Protein AF-A0A356TE02-F1 (afdb_monomer_lite)

pLDDT: mean 71.8, std 15.41, range [43.72, 88.75]

Radius of gyration: 22.35 Å; chains: 1; bounding box: 66×37×30 Å

Foldseek 3Di:
DVDFDDDCVVPDAQDWDFPLNGDDDPPDDDPDDRRHTPDTRHDPPPPPPDPDPDPDPDDPPD

Structure (mmCIF, N/CA/C/O backbone):
data_AF-A0A356TE02-F1
#
_entry.id   AF-A0A356TE02-F1
#
loop_
_atom_site.group_PDB
_atom_site.id
_atom_site.type_symbol
_atom_site.label_atom_id
_atom_site.label_alt_id
_atom_site.label_comp_id
_atom_site.label_asym_id
_atom_site.label_entity_id
_atom_site.label_seq_id
_atom_site.pdbx_PDB_ins_code
_atom_site.Cartn_x
_atom_site.Cartn_y
_atom_site.Cartn_z
_atom_site.occupancy
_atom_site.B_iso_or_equiv
_atom_site.auth_seq_id
_atom_site.auth_comp_id
_atom_site.auth_asym_id
_atom_site.auth_atom_id
_atom_site.pdbx_PDB_model_num
ATOM 1 N N . PRO A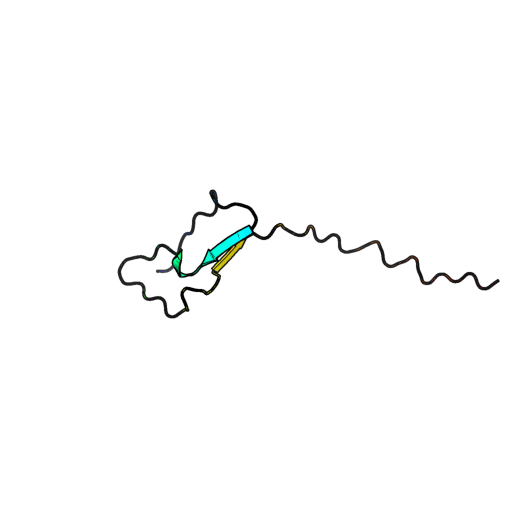 1 1 ? -13.337 -4.511 7.092 1.00 66.56 1 PRO A N 1
ATOM 2 C CA . PRO A 1 1 ? -13.687 -4.914 5.704 1.00 66.56 1 PRO A CA 1
ATOM 3 C C . PRO A 1 1 ? -13.074 -6.288 5.399 1.00 66.56 1 PRO A C 1
ATOM 5 O O . PRO A 1 1 ? -12.025 -6.598 5.956 1.00 66.56 1 PRO A O 1
ATOM 8 N N . ALA A 1 2 ? -13.719 -7.109 4.562 1.00 80.38 2 ALA A N 1
ATOM 9 C CA . ALA A 1 2 ? -13.196 -8.434 4.201 1.00 80.38 2 ALA A CA 1
ATOM 10 C C . ALA A 1 2 ? 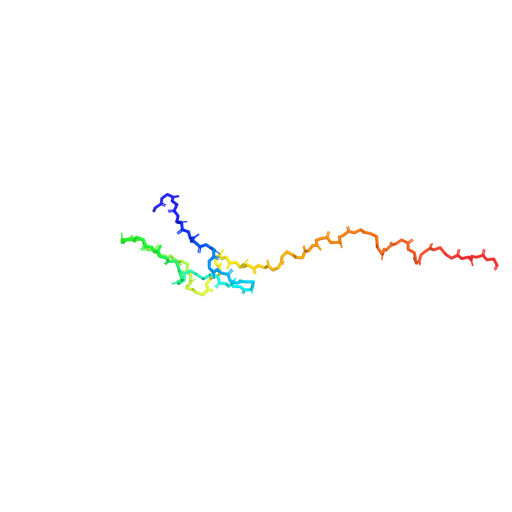-12.005 -8.361 3.223 1.00 80.38 2 ALA A C 1
ATOM 12 O O . ALA A 1 2 ? -11.128 -9.219 3.258 1.00 80.38 2 ALA A O 1
ATOM 13 N N . ALA A 1 3 ? -11.952 -7.320 2.386 1.00 77.25 3 ALA A N 1
ATOM 14 C CA . ALA A 1 3 ? -10.837 -7.016 1.494 1.00 77.25 3 ALA A CA 1
ATOM 15 C C . ALA A 1 3 ? -10.725 -5.496 1.284 1.00 77.25 3 ALA A C 1
ATOM 17 O O . ALA A 1 3 ? -11.732 -4.792 1.353 1.00 77.25 3 ALA A O 1
ATOM 18 N N . ILE A 1 4 ? -9.509 -5.008 1.030 1.00 81.88 4 ILE A N 1
ATOM 19 C CA . ILE A 1 4 ? -9.224 -3.631 0.598 1.00 81.88 4 ILE A CA 1
ATOM 20 C C . ILE A 1 4 ? -8.707 -3.738 -0.837 1.00 81.88 4 ILE A C 1
ATOM 22 O O . ILE A 1 4 ? -7.731 -4.449 -1.081 1.00 81.88 4 ILE A O 1
ATOM 26 N N . VAL A 1 5 ? -9.383 -3.086 -1.782 1.00 82.62 5 VAL A N 1
ATOM 27 C CA . VAL A 1 5 ? -9.017 -3.120 -3.203 1.00 82.62 5 VAL A CA 1
ATOM 28 C C . VAL A 1 5 ? -8.174 -1.890 -3.512 1.00 82.62 5 VAL A C 1
ATOM 30 O O . VAL A 1 5 ? -8.610 -0.768 -3.278 1.00 82.62 5 VAL A O 1
ATOM 33 N N . LEU A 1 6 ? -6.967 -2.112 -4.028 1.00 83.06 6 LEU A N 1
ATOM 34 C CA . LEU A 1 6 ? -6.045 -1.059 -4.442 1.00 83.06 6 LEU A CA 1
ATOM 35 C C . LEU A 1 6 ? -5.802 -1.182 -5.947 1.00 83.06 6 LEU A C 1
ATOM 37 O O . LEU A 1 6 ? -5.375 -2.240 -6.414 1.00 83.06 6 LEU A O 1
ATOM 41 N N . ASP A 1 7 ? -6.059 -0.108 -6.692 1.00 82.50 7 ASP A N 1
ATOM 42 C CA . ASP A 1 7 ? -5.747 -0.055 -8.116 1.00 82.50 7 ASP A CA 1
ATOM 43 C C . ASP A 1 7 ? -4.259 0.257 -8.319 1.00 82.50 7 ASP A C 1
ATOM 45 O O . ASP A 1 7 ? -3.740 1.261 -7.834 1.00 82.50 7 ASP A O 1
ATOM 49 N N . VAL A 1 8 ? -3.558 -0.646 -9.005 1.00 81.62 8 VAL A N 1
ATOM 50 C CA . VAL A 1 8 ? -2.114 -0.537 -9.273 1.00 81.62 8 VAL A CA 1
ATOM 51 C C . VAL A 1 8 ? -1.810 -0.194 -10.731 1.00 81.62 8 VAL A C 1
ATOM 53 O O . VAL A 1 8 ? -0.640 -0.113 -11.098 1.00 81.62 8 VAL A O 1
ATOM 56 N N . ALA A 1 9 ? -2.832 -0.008 -11.572 1.00 82.06 9 ALA A N 1
ATOM 57 C CA . ALA A 1 9 ? -2.658 0.276 -12.992 1.00 82.06 9 ALA A CA 1
ATOM 58 C C . ALA A 1 9 ? -1.922 1.602 -13.286 1.00 82.06 9 ALA A C 1
ATOM 60 O O . ALA A 1 9 ? -1.127 1.612 -14.226 1.00 82.06 9 ALA A O 1
ATOM 61 N N . PRO A 1 10 ? -2.112 2.700 -12.521 1.00 82.31 10 PRO A N 1
ATOM 62 C CA . PRO A 1 10 ? -1.406 3.956 -12.770 1.00 82.31 10 PRO A CA 1
ATOM 63 C C . PRO A 1 10 ? -0.023 4.028 -12.105 1.00 82.31 10 PRO A C 1
ATOM 65 O O . PRO A 1 10 ? 0.594 5.089 -12.124 1.00 82.31 10 PRO A O 1
ATOM 68 N N . LEU A 1 11 ? 0.456 2.958 -11.462 1.00 83.56 11 LEU A N 1
ATOM 69 C CA . LEU A 1 11 ? 1.694 3.004 -10.688 1.00 83.56 11 LEU A CA 1
ATOM 70 C C . LEU A 1 11 ? 2.922 2.648 -11.538 1.00 83.56 11 LEU A C 1
ATOM 72 O O . LEU A 1 11 ? 2.992 1.588 -12.160 1.00 83.56 11 LEU A O 1
ATOM 76 N N . ASP A 1 12 ? 3.928 3.520 -11.490 1.00 82.12 12 ASP A N 1
ATOM 77 C CA . ASP A 1 12 ? 5.212 3.337 -12.165 1.00 82.12 12 ASP A CA 1
ATOM 78 C C . ASP A 1 12 ? 6.139 2.318 -11.474 1.00 82.12 12 ASP A C 1
ATOM 80 O O . ASP A 1 12 ? 6.003 1.975 -10.294 1.00 82.12 12 ASP A O 1
ATOM 84 N N . MET A 1 13 ? 7.161 1.862 -12.207 1.00 82.62 13 MET A N 1
ATOM 85 C CA . MET A 1 13 ? 8.244 1.068 -11.620 1.00 82.62 13 MET A CA 1
ATOM 86 C C . MET A 1 13 ? 8.962 1.853 -10.519 1.00 82.62 13 MET A C 1
ATOM 88 O O . MET A 1 13 ? 9.386 2.989 -10.714 1.00 82.62 13 MET A O 1
ATOM 92 N N . GLY A 1 14 ? 9.136 1.221 -9.360 1.00 80.19 14 GLY A N 1
ATOM 93 C CA . GLY A 1 14 ? 9.695 1.855 -8.168 1.00 80.19 14 GLY A CA 1
ATOM 94 C C . GLY A 1 14 ? 8.657 2.555 -7.288 1.00 80.19 14 GLY A C 1
ATOM 95 O O . GLY A 1 14 ? 9.028 3.057 -6.226 1.00 80.19 14 GLY A O 1
ATOM 96 N N . ALA A 1 15 ? 7.372 2.558 -7.665 1.00 82.38 15 ALA A N 1
ATOM 97 C CA . ALA A 1 15 ? 6.313 3.096 -6.821 1.00 82.38 15 ALA A CA 1
ATOM 98 C C . ALA A 1 15 ? 6.211 2.329 -5.492 1.00 82.38 15 ALA A C 1
ATOM 100 O O . ALA A 1 15 ? 6.274 1.094 -5.439 1.00 82.38 15 ALA A O 1
ATOM 101 N N . VAL A 1 16 ? 6.044 3.083 -4.404 1.00 84.88 16 VAL A N 1
ATOM 102 C CA . VAL A 1 16 ? 5.895 2.559 -3.043 1.00 84.88 16 VAL A CA 1
ATOM 103 C C . VAL A 1 16 ? 4.568 3.036 -2.478 1.00 84.88 16 VAL A C 1
ATOM 105 O O . VAL A 1 16 ? 4.416 4.213 -2.156 1.00 84.88 16 VAL A O 1
ATOM 108 N N . VAL A 1 17 ? 3.646 2.102 -2.284 1.00 87.06 17 VAL A N 1
ATOM 109 C CA . VAL A 1 17 ? 2.356 2.348 -1.642 1.00 87.06 17 VAL A CA 1
ATOM 110 C C . VAL A 1 17 ? 2.522 2.169 -0.139 1.00 87.06 17 VAL A C 1
ATOM 112 O O . VAL A 1 17 ? 3.056 1.159 0.344 1.00 87.06 17 VAL A O 1
ATOM 115 N N . ARG A 1 18 ? 2.088 3.173 0.617 1.00 88.75 18 ARG A N 1
ATOM 116 C CA . ARG A 1 18 ? 2.164 3.196 2.082 1.00 88.75 18 ARG A CA 1
ATOM 117 C C . ARG A 1 18 ? 0.782 3.027 2.686 1.00 88.75 18 ARG A C 1
ATOM 119 O O . ARG A 1 18 ? -0.222 3.201 2.012 1.00 88.75 18 ARG A O 1
ATOM 126 N N . VAL A 1 19 ? 0.745 2.746 3.982 1.00 86.44 19 VAL A N 1
ATOM 127 C CA . VAL A 1 19 ? -0.510 2.656 4.738 1.00 86.44 19 VAL A CA 1
ATOM 128 C C . VAL A 1 19 ? -1.326 3.951 4.640 1.00 86.44 19 VAL A C 1
ATOM 130 O O . VAL A 1 19 ? -2.542 3.886 4.536 1.00 86.44 19 VAL A O 1
ATOM 133 N N . SER A 1 20 ? -0.664 5.112 4.596 1.00 84.00 20 SER A N 1
ATOM 134 C CA . SER A 1 20 ? -1.320 6.414 4.391 1.00 84.00 20 SER A CA 1
ATOM 135 C C . SER A 1 20 ? -2.022 6.588 3.047 1.00 84.00 20 SER A C 1
ATOM 137 O O . SER A 1 20 ? -2.847 7.481 2.925 1.00 84.00 20 SER A O 1
ATOM 139 N N . ASP A 1 21 ? -1.654 5.793 2.045 1.00 83.06 21 ASP A N 1
ATOM 140 C CA . ASP A 1 21 ? -2.182 5.889 0.681 1.00 83.06 21 ASP A CA 1
ATOM 141 C C . ASP A 1 21 ? -3.421 4.992 0.486 1.00 83.06 21 ASP A C 1
ATOM 143 O O . ASP A 1 21 ? -4.075 5.021 -0.551 1.00 83.06 21 ASP A O 1
ATOM 147 N N . LEU A 1 22 ? -3.762 4.183 1.497 1.00 81.62 22 LEU A N 1
ATOM 148 C CA . LEU A 1 22 ? -4.930 3.314 1.463 1.00 81.62 22 LEU A CA 1
ATOM 149 C C . LEU A 1 22 ? -6.210 4.131 1.638 1.00 81.62 22 LEU A C 1
ATOM 151 O O . LEU A 1 22 ? -6.409 4.792 2.656 1.00 81.62 22 LEU A O 1
ATOM 155 N N . VAL A 1 23 ? -7.119 4.002 0.674 1.00 81.44 23 VAL A N 1
ATOM 156 C CA . VAL A 1 23 ? -8.499 4.461 0.824 1.00 81.44 23 VAL A CA 1
ATOM 157 C C . VAL A 1 23 ? -9.236 3.444 1.689 1.00 81.44 23 VAL A C 1
ATOM 159 O O . VAL A 1 23 ? -9.412 2.286 1.305 1.00 81.44 23 VAL A O 1
ATOM 162 N N . LEU A 1 24 ? -9.616 3.867 2.890 1.00 82.50 24 LEU A N 1
ATOM 163 C CA . LEU A 1 24 ? -10.301 3.038 3.873 1.00 82.50 24 LEU A CA 1
ATOM 164 C C . LEU A 1 24 ? -11.734 3.527 4.046 1.00 82.50 24 LEU A C 1
ATOM 166 O O . LEU A 1 24 ? -12.000 4.723 3.978 1.00 82.50 24 LEU A O 1
ATOM 170 N N . ASP A 1 25 ? -12.639 2.576 4.258 1.00 78.56 25 ASP A N 1
ATOM 171 C CA . ASP A 1 25 ? -14.060 2.844 4.469 1.00 78.56 25 ASP A CA 1
ATOM 172 C C . ASP A 1 25 ? -14.310 3.536 5.822 1.00 78.56 25 ASP A C 1
ATOM 174 O O . ASP A 1 25 ? -13.481 3.453 6.741 1.00 78.56 25 ASP A O 1
ATOM 178 N N . GLU A 1 26 ? -15.451 4.211 5.961 1.00 74.56 26 GLU A N 1
ATOM 179 C CA . GLU A 1 26 ? -15.767 4.966 7.174 1.00 74.56 26 GLU A CA 1
ATOM 180 C C . GLU A 1 26 ? -15.867 4.023 8.388 1.00 74.56 26 GLU A C 1
ATOM 182 O O . GLU A 1 26 ? -16.624 3.053 8.403 1.00 74.56 26 GLU A O 1
ATOM 187 N N . GLY A 1 27 ? -15.066 4.294 9.424 1.00 75.75 27 GLY A N 1
ATOM 188 C CA . GLY A 1 27 ? -15.003 3.475 10.642 1.00 75.75 27 GLY A CA 1
ATOM 189 C C . GLY A 1 27 ? -13.915 2.392 10.657 1.00 75.75 27 GLY A C 1
ATOM 190 O O . GLY A 1 27 ? -13.854 1.612 11.609 1.00 75.75 27 GLY A O 1
ATOM 191 N N . VAL A 1 28 ? -13.035 2.332 9.651 1.00 78.75 28 VAL A N 1
ATOM 192 C CA . VAL A 1 28 ? -11.860 1.444 9.665 1.00 78.75 28 VAL A CA 1
ATOM 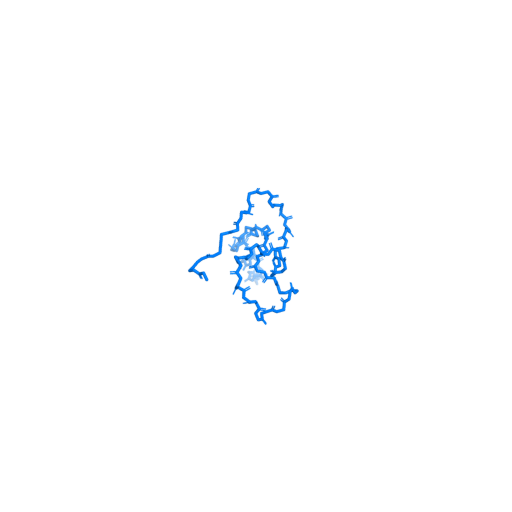193 C C . VAL A 1 28 ? -10.665 2.145 10.311 1.00 78.75 28 VAL A C 1
ATOM 195 O O . VAL A 1 28 ? -10.095 3.079 9.753 1.00 78.75 28 VAL A O 1
ATOM 198 N N . GLU A 1 29 ? -10.251 1.661 11.481 1.00 78.56 29 GLU A N 1
ATOM 199 C CA . GLU A 1 29 ? -9.073 2.166 12.187 1.00 78.56 29 GLU A CA 1
ATOM 200 C C . GLU A 1 29 ? -7.812 1.380 11.798 1.00 78.56 29 GLU A C 1
ATOM 202 O O . GLU A 1 29 ? -7.823 0.147 11.723 1.00 78.56 29 GLU A O 1
ATOM 207 N N . VAL A 1 30 ? -6.703 2.087 11.559 1.00 80.62 30 VAL A N 1
ATOM 208 C CA . VAL A 1 30 ? -5.413 1.467 11.237 1.00 80.62 30 VAL A CA 1
ATOM 209 C C . VAL A 1 30 ? -4.462 1.571 12.414 1.00 80.62 30 VAL A C 1
ATOM 211 O O . VAL A 1 30 ? -3.995 2.650 12.760 1.00 80.62 30 VAL A O 1
ATOM 214 N N . THR A 1 31 ? -4.099 0.425 12.980 1.00 86.44 31 THR A N 1
ATOM 215 C CA . THR A 1 31 ? -3.133 0.349 14.089 1.00 86.44 31 THR A CA 1
ATOM 216 C C . THR A 1 31 ? -1.675 0.404 13.614 1.00 86.44 31 THR A C 1
ATOM 218 O O . THR A 1 31 ? -0.754 0.593 14.405 1.00 86.44 31 THR A O 1
ATOM 221 N N . TYR A 1 32 ? -1.427 0.198 12.318 1.00 82.62 32 TYR A N 1
ATOM 222 C CA . TYR A 1 32 ? -0.076 0.213 11.762 1.00 82.62 32 TYR A CA 1
ATOM 223 C C . TYR A 1 32 ? 0.426 1.631 11.492 1.00 82.62 32 TYR A C 1
ATOM 225 O O . TYR A 1 32 ? -0.355 2.502 11.113 1.00 82.62 32 TYR A O 1
ATOM 233 N N . PRO A 1 33 ? 1.745 1.864 11.619 1.00 85.75 33 PRO A N 1
ATOM 234 C CA . PRO A 1 33 ? 2.290 3.187 11.392 1.00 85.75 33 PRO A CA 1
ATOM 235 C C . PRO A 1 33 ? 2.095 3.617 9.927 1.00 85.75 33 PRO A C 1
ATOM 237 O O . PRO A 1 33 ? 2.300 2.805 9.018 1.00 85.75 33 PRO A O 1
ATOM 240 N N . PRO A 1 34 ? 1.783 4.903 9.680 1.00 82.88 34 PRO A N 1
ATOM 241 C CA . PRO A 1 34 ? 1.511 5.441 8.341 1.00 82.88 34 PRO A CA 1
ATOM 242 C C . PRO A 1 34 ? 2.695 5.290 7.372 1.00 82.88 34 PRO A C 1
ATOM 244 O O . PRO A 1 34 ? 2.531 5.198 6.158 1.00 82.88 34 PRO A O 1
ATOM 247 N N . THR A 1 35 ? 3.912 5.213 7.910 1.00 84.44 35 THR A N 1
ATOM 248 C CA . THR A 1 35 ? 5.158 5.039 7.152 1.00 84.44 35 THR A CA 1
ATOM 249 C C . THR A 1 35 ? 5.384 3.611 6.662 1.00 84.44 35 THR A C 1
ATOM 251 O O . THR A 1 35 ? 6.281 3.381 5.844 1.00 84.44 35 THR A O 1
ATOM 254 N N . ARG A 1 36 ? 4.603 2.639 7.148 1.00 85.44 36 ARG A N 1
ATOM 255 C CA . ARG A 1 36 ? 4.751 1.240 6.757 1.00 85.44 36 ARG A CA 1
ATOM 256 C C . ARG A 1 36 ? 4.403 1.073 5.279 1.00 85.44 36 ARG A C 1
ATOM 258 O O . ARG A 1 36 ? 3.401 1.591 4.791 1.00 85.44 36 ARG A O 1
ATOM 265 N N . ARG A 1 37 ? 5.257 0.341 4.565 1.00 86.12 37 ARG A N 1
ATOM 266 C CA . ARG A 1 37 ? 5.067 0.016 3.147 1.00 86.12 37 ARG A CA 1
ATOM 267 C C . ARG A 1 37 ? 4.106 -1.162 3.037 1.00 86.12 37 ARG A C 1
ATOM 269 O O . ARG A 1 37 ? 4.296 -2.160 3.731 1.00 86.12 37 ARG A O 1
ATOM 276 N N . VAL A 1 38 ? 3.100 -1.022 2.183 1.00 84.50 3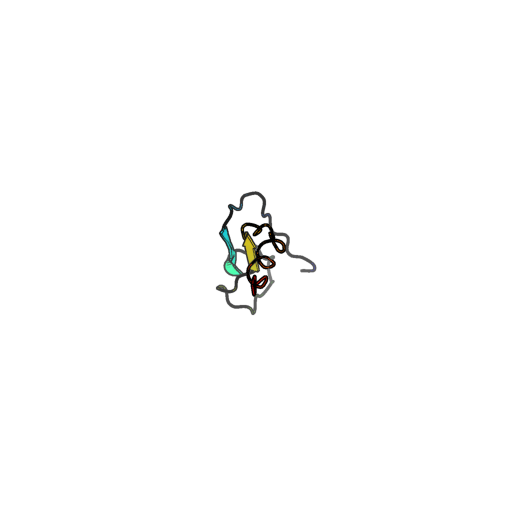8 VAL A N 1
ATOM 277 C CA . VAL A 1 38 ? 2.087 -2.051 1.908 1.00 84.50 38 VAL A CA 1
ATOM 278 C C . VAL A 1 38 ? 2.429 -2.779 0.615 1.00 84.50 38 VAL A C 1
ATOM 280 O O . VAL A 1 38 ? 2.340 -4.001 0.554 1.00 84.50 38 VAL A O 1
ATOM 283 N N . LEU A 1 39 ? 2.883 -2.034 -0.395 1.00 84.38 39 LEU A N 1
ATOM 284 C CA . LEU A 1 39 ? 3.257 -2.571 -1.696 1.00 84.38 39 LEU A CA 1
ATOM 285 C C . LEU A 1 39 ? 4.441 -1.784 -2.269 1.00 84.38 39 LEU A C 1
ATOM 287 O O . LEU A 1 39 ? 4.546 -0.572 -2.091 1.00 84.38 39 LEU A O 1
ATOM 291 N N . MET A 1 40 ? 5.351 -2.484 -2.939 1.00 83.69 40 MET A N 1
ATOM 292 C CA . MET A 1 40 ? 6.453 -1.889 -3.690 1.00 83.69 40 MET A CA 1
ATOM 293 C C . MET A 1 40 ? 6.498 -2.549 -5.062 1.00 83.69 40 MET A C 1
ATOM 295 O O . MET A 1 40 ? 6.654 -3.769 -5.152 1.00 83.69 40 MET A O 1
ATOM 299 N N . ILE A 1 41 ? 6.377 -1.751 -6.120 1.00 83.81 41 ILE A N 1
ATOM 300 C CA . ILE A 1 41 ? 6.557 -2.230 -7.489 1.00 83.81 41 ILE A CA 1
ATOM 301 C C . ILE A 1 41 ? 8.056 -2.279 -7.755 1.00 83.81 41 ILE A C 1
ATOM 303 O O . ILE A 1 41 ? 8.669 -1.319 -8.216 1.00 83.81 41 ILE A O 1
ATOM 307 N N . GLY A 1 42 ? 8.668 -3.404 -7.400 1.00 78.69 42 GLY A N 1
ATOM 308 C CA . GLY A 1 42 ? 10.031 -3.701 -7.813 1.00 78.69 42 GLY A CA 1
ATOM 309 C C . GLY A 1 42 ? 10.064 -4.048 -9.297 1.00 78.69 42 GLY A C 1
ATOM 310 O O . GLY A 1 42 ? 9.177 -4.743 -9.801 1.00 78.69 42 GLY A O 1
ATOM 311 N N . ALA A 1 43 ? 11.122 -3.631 -9.994 1.00 64.38 43 ALA A N 1
ATOM 312 C CA . ALA A 1 43 ? 11.507 -4.341 -11.201 1.00 64.38 43 ALA A CA 1
ATOM 313 C C . ALA A 1 43 ? 11.685 -5.807 -10.795 1.00 64.38 43 ALA A C 1
ATOM 315 O O . ALA A 1 43 ? 12.416 -6.097 -9.845 1.00 64.38 43 ALA A O 1
ATOM 316 N N . LYS A 1 44 ? 10.998 -6.739 -11.465 1.00 58.88 44 LYS A N 1
ATOM 317 C CA . LYS A 1 44 ? 11.404 -8.139 -11.377 1.00 58.88 44 LYS A CA 1
ATOM 318 C C . LYS A 1 44 ? 12.858 -8.153 -11.825 1.00 58.88 44 LYS A C 1
ATOM 320 O O . LYS A 1 44 ? 13.120 -8.041 -13.022 1.00 58.88 44 LYS A O 1
ATOM 325 N N . GLU A 1 45 ? 13.791 -8.300 -10.890 1.00 52.50 45 GLU A N 1
ATOM 326 C CA . GLU A 1 45 ? 15.041 -8.959 -11.216 1.00 52.50 45 GLU A CA 1
ATOM 327 C C . GLU A 1 45 ? 14.608 -10.246 -11.910 1.00 52.50 45 GLU A C 1
ATOM 329 O O . GLU A 1 45 ? 13.983 -11.130 -11.311 1.00 52.50 45 GLU A O 1
ATOM 334 N N . ARG A 1 46 ? 14.823 -10.312 -13.228 1.00 50.06 46 ARG A N 1
ATOM 335 C CA . ARG A 1 46 ? 14.857 -11.600 -13.896 1.00 50.06 46 ARG A CA 1
ATOM 336 C C . ARG A 1 46 ? 15.883 -12.370 -13.093 1.00 50.06 46 ARG A C 1
ATOM 338 O O . ARG A 1 46 ? 17.052 -12.002 -13.082 1.00 50.06 46 ARG A O 1
ATOM 345 N N . LYS A 1 47 ? 15.419 -13.384 -12.377 1.00 51.47 47 LYS A N 1
ATOM 346 C CA . LYS A 1 47 ? 16.259 -14.360 -11.712 1.00 51.47 47 LYS A CA 1
ATOM 347 C C . LYS A 1 47 ? 17.050 -15.065 -12.820 1.00 51.47 47 LYS A C 1
ATOM 349 O O . LYS A 1 47 ? 16.647 -16.124 -13.279 1.00 51.47 47 LYS A O 1
ATOM 354 N N . LYS A 1 48 ? 18.130 -14.444 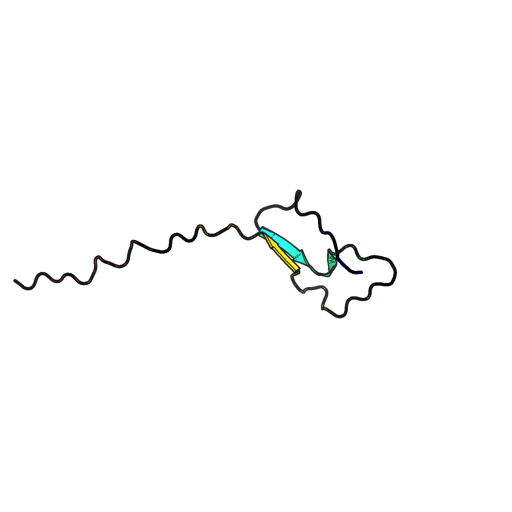-13.303 1.00 47.44 48 LYS A N 1
ATOM 355 C CA . LYS A 1 48 ? 19.235 -15.119 -13.979 1.00 47.44 48 LYS A CA 1
ATOM 356 C C . LYS A 1 48 ? 20.046 -15.732 -12.841 1.00 47.44 48 LYS A C 1
ATOM 358 O O . LYS A 1 48 ? 21.038 -15.173 -12.395 1.00 47.44 48 LYS A O 1
ATOM 363 N N . LYS A 1 49 ? 19.501 -16.794 -12.248 1.00 51.88 49 LYS A N 1
ATOM 364 C CA . LYS A 1 49 ? 20.313 -17.748 -11.505 1.00 51.88 49 LYS A CA 1
ATOM 365 C C . LYS A 1 49 ? 20.622 -18.882 -12.470 1.00 51.88 49 LYS A C 1
ATOM 367 O O . LYS A 1 49 ? 19.720 -19.314 -13.179 1.00 51.88 49 LYS A O 1
ATOM 372 N N . GLU A 1 50 ? 21.873 -19.312 -12.385 1.00 48.38 50 GLU A N 1
ATOM 373 C CA . GLU A 1 50 ? 22.534 -20.430 -13.057 1.00 48.38 50 GLU A CA 1
ATOM 374 C C . GLU A 1 50 ? 23.231 -20.068 -14.376 1.00 48.38 50 GLU A C 1
ATOM 376 O O . GLU A 1 50 ? 22.674 -19.398 -15.242 1.00 48.38 50 GLU A O 1
ATOM 381 N N . ASP A 1 51 ? 24.484 -20.520 -14.449 1.00 48.66 51 ASP A N 1
ATOM 382 C CA . ASP A 1 51 ? 25.486 -20.369 -15.508 1.00 48.66 51 ASP A CA 1
ATOM 383 C C . ASP A 1 51 ? 26.381 -19.114 -15.481 1.00 48.66 51 ASP A C 1
ATOM 385 O O . ASP A 1 51 ? 26.403 -18.326 -16.420 1.00 48.66 51 ASP A O 1
ATOM 389 N N . GLU A 1 52 ? 27.129 -18.914 -14.385 1.00 48.25 52 GLU A N 1
ATOM 390 C CA . GLU A 1 52 ? 28.480 -18.311 -14.451 1.00 48.25 52 GLU A CA 1
ATOM 391 C C . GLU A 1 52 ? 29.314 -18.627 -13.184 1.00 48.25 52 GLU A C 1
ATOM 393 O O . GLU A 1 52 ? 29.961 -17.758 -12.613 1.00 48.25 52 GLU A O 1
ATOM 398 N N . GLU A 1 53 ? 29.271 -19.871 -12.689 1.00 45.47 53 GLU A N 1
ATOM 399 C CA . GLU A 1 53 ? 30.155 -20.336 -11.597 1.00 45.47 53 GLU A CA 1
ATOM 400 C C . GLU A 1 53 ? 30.554 -21.819 -11.789 1.00 45.47 53 GLU A C 1
ATOM 402 O O . GLU A 1 53 ? 30.545 -22.602 -10.851 1.00 45.47 53 GLU A O 1
ATOM 407 N N . GLU A 1 54 ? 30.887 -22.235 -13.022 1.00 48.31 54 GLU A N 1
ATOM 408 C CA . GLU A 1 54 ? 31.490 -23.560 -13.310 1.00 48.31 54 GLU A CA 1
ATOM 409 C C . GLU A 1 54 ? 32.716 -23.456 -14.244 1.00 48.31 54 GLU A C 1
ATOM 411 O O . GLU A 1 54 ? 32.995 -24.335 -15.052 1.00 48.31 54 GLU A O 1
ATOM 416 N N . THR A 1 55 ? 33.493 -22.369 -14.156 1.00 44.56 55 THR A N 1
ATOM 417 C CA . THR A 1 55 ? 34.728 -22.246 -14.961 1.00 44.56 55 THR A CA 1
ATOM 418 C C . THR A 1 55 ? 35.866 -21.553 -14.217 1.00 44.56 55 THR A C 1
ATOM 420 O O . THR A 1 55 ? 36.550 -20.693 -14.763 1.00 44.56 55 THR A O 1
ATOM 423 N N . ALA A 1 56 ? 36.090 -21.914 -12.952 1.00 50.25 56 ALA A N 1
ATOM 424 C CA . ALA A 1 56 ? 37.284 -21.473 -12.222 1.00 50.25 56 ALA A CA 1
ATOM 425 C C . ALA A 1 56 ? 37.942 -22.561 -11.353 1.00 50.25 56 ALA A C 1
ATOM 427 O O . ALA A 1 56 ? 38.816 -22.242 -10.554 1.00 50.25 56 ALA A O 1
ATOM 428 N N . GLU A 1 57 ? 37.583 -23.840 -11.529 1.00 49.41 57 GLU A N 1
ATOM 429 C CA . GLU A 1 57 ? 38.214 -24.954 -10.798 1.00 49.41 57 GLU A CA 1
ATOM 430 C C . GLU A 1 57 ? 38.619 -26.131 -11.708 1.00 49.41 57 GLU A C 1
ATOM 432 O O . GLU A 1 57 ? 38.612 -27.289 -11.310 1.00 49.41 57 GLU A O 1
ATOM 437 N N . ALA A 1 58 ? 39.026 -25.843 -12.947 1.00 49.00 58 ALA A N 1
ATOM 438 C CA . ALA A 1 58 ? 39.768 -26.798 -13.771 1.00 49.00 58 ALA A CA 1
ATOM 439 C C . ALA A 1 58 ? 41.205 -26.297 -13.946 1.00 49.00 58 ALA A C 1
ATOM 441 O O . ALA A 1 58 ? 41.566 -25.672 -14.941 1.00 49.00 58 ALA A O 1
ATOM 442 N N . ALA A 1 59 ? 42.023 -26.560 -12.930 1.00 51.66 59 ALA A N 1
ATOM 443 C CA . ALA A 1 59 ? 43.469 -26.520 -13.046 1.00 51.66 59 ALA A CA 1
ATOM 444 C C . ALA A 1 59 ? 43.937 -27.483 -14.155 1.00 51.66 59 ALA A C 1
ATOM 446 O O . ALA A 1 59 ? 43.630 -28.674 -14.074 1.00 51.66 59 ALA A O 1
ATOM 447 N N . PRO A 1 60 ? 44.747 -27.055 -15.137 1.00 48.25 60 PRO A N 1
ATOM 448 C CA . PRO A 1 60 ? 45.674 -27.971 -15.767 1.00 48.25 60 PRO A CA 1
ATOM 449 C C . PRO A 1 60 ? 46.900 -28.075 -14.855 1.00 48.2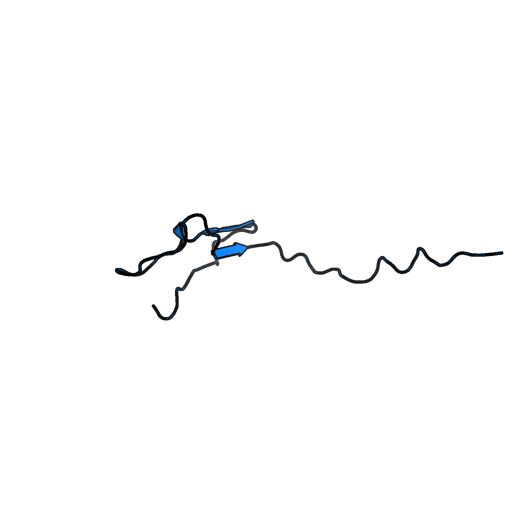5 60 PRO A C 1
ATOM 451 O O . PRO A 1 60 ? 47.782 -27.220 -14.853 1.00 48.25 60 PRO A O 1
ATOM 454 N N . ALA A 1 61 ? 46.939 -29.132 -14.046 1.00 52.81 61 ALA A N 1
ATOM 455 C CA . ALA A 1 61 ? 48.209 -29.698 -13.625 1.00 52.81 61 ALA A CA 1
ATOM 456 C C . ALA A 1 61 ? 48.782 -30.450 -14.832 1.00 52.81 61 ALA A C 1
ATOM 458 O O . ALA A 1 61 ? 48.298 -31.532 -15.167 1.00 52.81 61 ALA A O 1
ATOM 459 N N . THR A 1 62 ? 49.763 -29.870 -15.524 1.00 43.72 62 THR A N 1
ATOM 460 C CA . THR A 1 62 ? 50.745 -30.617 -16.330 1.00 43.72 62 THR A CA 1
ATOM 461 C C . THR A 1 62 ? 51.988 -29.778 -16.567 1.00 43.72 62 THR A C 1
ATOM 463 O O . THR A 1 62 ? 51.835 -28.580 -16.889 1.00 43.72 62 THR A O 1
#

Sequence (62 aa):
PAAIVLDVAPLDMGAVVRVSDLVLDEGVEVTYPPTRRVLMIGAKERKKKEDEEETAEAAPAT

Secondary structure (DSSP, 8-state):
--------TTPPTT-EEEGGG----TT----S-TT-EEEE---------SSSSSSS------